Protein AF-A0A225DB91-F1 (afdb_monomer_lite)

Sequence (133 aa):
MDRQVRAGQIDAVTAAVTARQTALGPKAADEPDTRPRSRVAETVGDLEDQRGRMNDPAYRAAGRPITSCHVESTIQQINQQVKGTEKFGTGAGAEAIRPIRADRLSETEPRAAFWDRRRENQTGGRIQKSLAA

Organism: NCBI:txid1908690

pLDDT: mean 78.48, std 13.29, range [39.31, 93.69]

Foldseek 3Di:
DPPCLVVLVLVVVLVVLVVVLVVVDADDPPDDCPDPNNVSVVVNVVSVVCVVVSPVVVCVVVVHDNDCVVVVVLVCQLVVPPPDPDPLPDPVSSVVCSVVSVCVPDPVNCPVVVVVVCVVPDDPDDPPDPDDD

Radius of gyration: 24.76 Å; chains: 1; bounding box: 57×40×65 Å

Structure (mmCIF, N/CA/C/O backbone):
data_AF-A0A225DB91-F1
#
_entry.id   AF-A0A225DB91-F1
#
loop_
_atom_site.group_PDB
_atom_site.id
_atom_site.type_symbol
_atom_site.label_atom_id
_atom_site.label_alt_id
_atom_site.label_comp_id
_atom_site.label_asym_id
_atom_site.label_entity_id
_atom_site.label_seq_id
_atom_site.pdbx_PDB_ins_code
_atom_site.Cartn_x
_atom_site.Cartn_y
_atom_site.Cartn_z
_atom_site.occupancy
_atom_site.B_iso_or_equiv
_atom_site.auth_seq_id
_atom_site.auth_comp_id
_atom_site.auth_asym_id
_atom_site.auth_atom_id
_atom_site.pdbx_PDB_model_num
ATOM 1 N N . MET A 1 1 ? -1.993 -8.634 19.177 1.00 49.09 1 MET A N 1
ATOM 2 C CA . MET A 1 1 ? -2.442 -7.891 17.979 1.00 49.09 1 MET A CA 1
ATOM 3 C C . MET A 1 1 ? -1.913 -8.502 16.668 1.00 49.09 1 MET A C 1
ATOM 5 O O . MET A 1 1 ? -2.598 -8.416 15.664 1.00 49.09 1 MET A O 1
ATOM 9 N N . ASP A 1 2 ? -0.783 -9.226 16.678 1.00 58.72 2 ASP A N 1
ATOM 10 C CA . ASP A 1 2 ? -0.079 -9.700 15.464 1.00 58.72 2 ASP A CA 1
ATOM 11 C C . ASP A 1 2 ? -0.723 -10.833 14.632 1.00 58.72 2 ASP A C 1
ATOM 13 O O . ASP A 1 2 ? -0.466 -10.950 13.434 1.00 58.72 2 ASP A O 1
ATOM 17 N N . ARG A 1 3 ? -1.559 -11.700 15.221 1.00 59.56 3 ARG A N 1
ATOM 18 C CA . ARG A 1 3 ? -2.076 -12.889 14.505 1.00 59.56 3 ARG A CA 1
ATOM 19 C C . ARG A 1 3 ? -3.251 -12.578 13.572 1.00 59.56 3 ARG A C 1
ATOM 21 O O . ARG A 1 3 ? -3.357 -13.182 12.510 1.00 59.56 3 ARG A O 1
ATOM 28 N N . GLN A 1 4 ? -4.117 -11.647 13.970 1.00 58.28 4 GLN A N 1
ATOM 29 C CA . GLN A 1 4 ? -5.361 -11.318 13.260 1.00 58.28 4 GLN A CA 1
ATOM 30 C C . GLN A 1 4 ? -5.084 -10.541 11.968 1.00 58.28 4 GLN A C 1
ATOM 32 O O . GLN A 1 4 ? -5.652 -10.858 10.925 1.00 58.28 4 GLN A O 1
ATOM 37 N N . VAL A 1 5 ? -4.128 -9.605 12.021 1.00 60.00 5 VAL A N 1
ATOM 38 C CA . VAL A 1 5 ? -3.651 -8.846 10.853 1.00 60.00 5 VAL A CA 1
ATOM 39 C C . VAL A 1 5 ? -3.084 -9.800 9.802 1.00 60.00 5 VAL A C 1
ATOM 41 O O . VAL A 1 5 ? -3.519 -9.792 8.657 1.00 60.00 5 VAL A O 1
ATOM 44 N N . ARG A 1 6 ? -2.192 -10.720 10.200 1.00 59.25 6 ARG A N 1
ATOM 45 C CA . ARG A 1 6 ? -1.600 -11.700 9.275 1.00 59.25 6 ARG A CA 1
ATOM 46 C C . ARG A 1 6 ? -2.624 -12.691 8.709 1.00 59.25 6 ARG A C 1
ATOM 48 O O . ARG A 1 6 ? -2.424 -13.202 7.614 1.00 59.25 6 ARG A O 1
ATOM 55 N N . ALA A 1 7 ? -3.707 -12.978 9.426 1.00 66.94 7 ALA A N 1
ATOM 56 C CA . ALA A 1 7 ? -4.760 -13.872 8.953 1.00 66.94 7 ALA A CA 1
ATOM 57 C C . ALA A 1 7 ? -5.727 -13.207 7.951 1.00 66.94 7 ALA A C 1
ATOM 59 O O . ALA A 1 7 ? -6.541 -13.909 7.355 1.00 66.94 7 ALA A O 1
ATOM 60 N N . GLY A 1 8 ? -5.631 -11.890 7.720 1.00 70.62 8 GLY A N 1
ATOM 61 C CA . GLY A 1 8 ? -6.591 -11.145 6.898 1.00 70.62 8 GLY A CA 1
ATOM 62 C C . GLY A 1 8 ? -7.940 -10.933 7.595 1.00 70.62 8 GLY A C 1
ATOM 63 O O . GLY A 1 8 ? -8.959 -10.766 6.933 1.00 70.62 8 GLY A O 1
ATOM 64 N N . GLN A 1 9 ? -7.976 -10.976 8.932 1.00 83.12 9 GLN A N 1
ATOM 65 C CA . GLN A 1 9 ? -9.202 -10.802 9.720 1.00 83.12 9 GLN A CA 1
ATOM 66 C C . GLN A 1 9 ? -9.512 -9.313 9.916 1.00 83.12 9 GLN A C 1
ATOM 68 O O . GLN A 1 9 ? -9.478 -8.806 11.038 1.00 83.12 9 GLN A O 1
ATOM 73 N N . ILE A 1 10 ? -9.790 -8.608 8.815 1.00 85.38 10 ILE A N 1
ATOM 74 C CA . ILE A 1 10 ? -9.959 -7.147 8.812 1.00 85.38 10 ILE A CA 1
ATOM 75 C C . ILE A 1 10 ? -11.093 -6.715 9.726 1.00 85.38 10 ILE A C 1
ATOM 77 O O . ILE A 1 10 ? -10.900 -5.804 10.518 1.00 85.38 10 ILE A O 1
ATOM 81 N N . ASP A 1 11 ? -12.207 -7.441 9.741 1.00 87.00 11 ASP A N 1
ATOM 82 C CA . ASP A 1 11 ? -13.333 -7.113 10.617 1.00 87.00 11 ASP A CA 1
ATOM 83 C C . ASP A 1 11 ? -12.948 -7.142 12.106 1.00 87.00 11 ASP A C 1
ATOM 85 O O . ASP A 1 11 ? -13.368 -6.281 12.877 1.00 87.00 11 ASP A O 1
ATOM 89 N N . ALA A 1 12 ? -12.097 -8.091 12.514 1.00 88.38 12 ALA A N 1
ATOM 90 C CA . ALA A 1 12 ? -11.614 -8.181 13.891 1.00 88.38 12 ALA A CA 1
ATOM 91 C C . ALA A 1 12 ? -10.631 -7.049 14.228 1.00 88.38 12 ALA A C 1
ATOM 93 O O . ALA A 1 12 ? -10.653 -6.521 15.341 1.00 88.38 12 ALA A O 1
ATOM 94 N N . VAL A 1 13 ? -9.780 -6.668 13.270 1.00 88.44 13 VAL A N 1
ATOM 95 C CA . VAL A 1 13 ? -8.835 -5.554 13.425 1.00 88.44 13 VAL A CA 1
ATOM 96 C C . VAL A 1 13 ? -9.590 -4.231 13.510 1.00 88.44 13 VAL A C 1
ATOM 98 O O . VAL A 1 13 ? -9.377 -3.486 14.463 1.00 88.44 13 VAL A O 1
ATOM 101 N N . THR A 1 14 ? -10.516 -3.971 12.586 1.00 90.19 14 THR A N 1
ATOM 102 C CA . THR A 1 14 ? -11.371 -2.781 12.597 1.00 90.19 14 THR A CA 1
ATOM 103 C C . THR A 1 14 ? -12.143 -2.697 13.909 1.00 90.19 14 THR A C 1
ATOM 105 O O . THR A 1 14 ? -12.047 -1.682 14.587 1.00 90.19 14 THR A O 1
ATOM 108 N N . ALA A 1 15 ? -12.788 -3.781 14.359 1.00 91.56 15 ALA A N 1
ATOM 109 C CA . ALA A 1 15 ? -13.497 -3.794 15.640 1.00 91.56 15 ALA A CA 1
ATOM 110 C C . ALA A 1 15 ? -12.588 -3.439 16.834 1.00 91.56 15 ALA A C 1
ATOM 112 O O . ALA A 1 15 ? -12.982 -2.664 17.707 1.00 91.56 15 ALA A O 1
ATOM 113 N N . ALA A 1 16 ? -11.359 -3.964 16.870 1.00 92.50 16 ALA A N 1
ATOM 114 C CA . ALA A 1 16 ? -10.403 -3.659 17.933 1.00 92.50 16 ALA A CA 1
ATOM 115 C C . ALA A 1 16 ? -9.941 -2.190 17.910 1.00 92.50 16 ALA A C 1
ATOM 117 O O . ALA A 1 16 ? -9.827 -1.561 18.967 1.00 92.50 16 ALA A O 1
ATOM 118 N N . VAL A 1 17 ? -9.689 -1.628 16.724 1.00 92.06 17 VAL A N 1
ATOM 119 C CA . VAL A 1 17 ? -9.256 -0.230 16.573 1.00 92.06 17 VAL A CA 1
ATOM 120 C C . VAL A 1 17 ? -10.415 0.735 16.857 1.00 92.06 17 VAL A C 1
ATOM 122 O O . VAL A 1 17 ? -10.215 1.715 17.572 1.00 92.06 17 VAL A O 1
ATOM 125 N N . THR A 1 18 ? -11.640 0.427 16.427 1.00 92.25 18 THR A N 1
ATOM 126 C CA . THR A 1 18 ? -12.844 1.204 16.767 1.00 92.25 18 THR A CA 1
ATOM 127 C C . THR A 1 18 ? -13.119 1.181 18.270 1.00 92.25 18 THR A C 1
ATOM 129 O O . THR A 1 18 ? -13.373 2.225 18.863 1.00 92.25 18 THR A O 1
ATOM 132 N N . ALA A 1 19 ? -12.980 0.031 18.941 1.00 93.69 19 ALA A N 1
ATOM 133 C CA . ALA A 1 19 ? -13.103 -0.031 20.401 1.00 93.69 19 ALA A CA 1
ATOM 134 C C . ALA A 1 19 ? -12.066 0.869 21.101 1.00 93.69 19 ALA A C 1
ATOM 136 O O . ALA A 1 19 ? -12.373 1.542 22.090 1.00 93.69 19 ALA A O 1
ATOM 137 N N . ARG A 1 20 ? -10.841 0.936 20.560 1.00 92.75 20 ARG A N 1
ATOM 138 C CA . ARG A 1 20 ? -9.804 1.853 21.043 1.00 92.75 20 ARG A CA 1
ATOM 139 C C . ARG A 1 20 ? -10.160 3.319 20.783 1.00 92.75 20 ARG A C 1
ATOM 141 O O . ARG A 1 20 ? -9.886 4.144 21.652 1.00 92.75 20 ARG A O 1
ATOM 148 N N . GLN 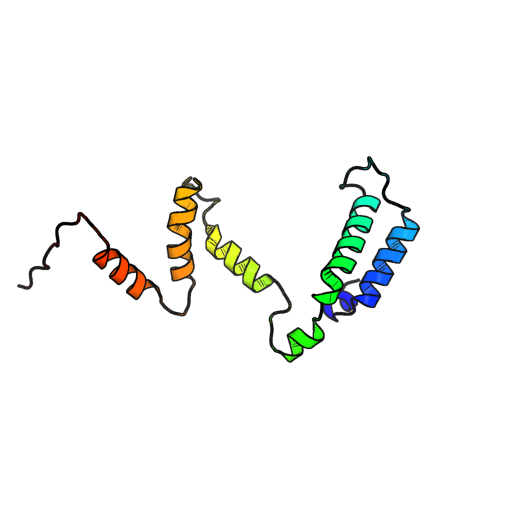A 1 21 ? -10.769 3.638 19.644 1.00 92.31 21 GLN A N 1
ATOM 149 C CA . GLN A 1 21 ? -11.258 4.982 19.330 1.00 92.31 21 GLN A CA 1
ATOM 150 C C . GLN A 1 21 ? -12.323 5.423 20.339 1.00 92.31 21 GLN A C 1
ATOM 152 O O . GLN A 1 21 ? -12.203 6.497 20.921 1.00 92.31 21 GLN A O 1
ATOM 157 N N . THR A 1 22 ? -13.298 4.559 20.636 1.00 91.75 22 THR A N 1
ATOM 158 C CA . THR A 1 22 ? -14.337 4.824 21.641 1.00 91.75 22 THR A CA 1
ATOM 159 C C . THR A 1 22 ? -13.739 5.101 23.020 1.00 91.75 22 THR A C 1
ATOM 161 O O . THR A 1 22 ? -14.161 6.035 23.695 1.00 91.75 22 THR A O 1
ATOM 164 N N . ALA A 1 23 ? -12.717 4.342 23.431 1.00 93.00 23 ALA A N 1
ATOM 165 C CA . ALA A 1 23 ? -12.044 4.544 24.716 1.00 93.00 23 ALA A CA 1
ATOM 166 C C . ALA A 1 23 ? -11.232 5.853 24.796 1.00 93.00 23 ALA A C 1
ATOM 168 O O . ALA A 1 23 ? -11.028 6.378 25.888 1.00 93.00 23 ALA A O 1
ATOM 169 N N . LEU A 1 24 ? -10.733 6.360 23.664 1.00 89.75 24 LEU A N 1
ATOM 170 C CA . LEU A 1 24 ? -9.947 7.598 23.591 1.00 89.75 24 LEU A CA 1
ATOM 171 C C . LEU A 1 24 ? -10.806 8.850 23.354 1.00 89.75 24 LEU A C 1
ATOM 173 O O . LEU A 1 24 ? -10.327 9.962 23.585 1.00 89.75 24 LEU A O 1
ATOM 177 N N . GLY A 1 25 ? -12.051 8.670 22.913 1.00 87.69 25 GLY A N 1
ATOM 178 C CA . GLY A 1 25 ? -12.949 9.746 22.515 1.00 87.69 25 GLY A CA 1
ATOM 179 C C . GLY A 1 25 ? -12.687 10.258 21.090 1.00 87.69 25 GLY A C 1
ATOM 180 O O . GLY A 1 25 ? -11.701 9.882 20.448 1.00 87.69 25 GLY A O 1
ATOM 181 N N . PRO A 1 26 ? -13.583 11.112 20.565 1.00 82.06 26 PRO A N 1
ATOM 182 C CA . PRO A 1 26 ? -13.468 11.634 19.208 1.00 82.06 26 PRO A CA 1
ATOM 183 C C . PRO A 1 26 ? -12.232 12.533 19.037 1.00 82.06 26 PRO A C 1
ATOM 185 O O . PRO A 1 26 ? -11.792 13.211 19.973 1.00 82.06 26 PRO A O 1
ATOM 188 N N . LYS A 1 27 ? -11.693 12.571 17.810 1.00 83.12 27 LYS A N 1
ATOM 189 C CA . LYS A 1 27 ? -10.675 13.556 17.411 1.00 83.12 27 LYS A CA 1
ATOM 190 C C . LYS A 1 27 ? -11.278 14.959 17.545 1.00 83.12 27 LYS A C 1
ATOM 192 O O . LYS A 1 27 ? -12.366 15.209 17.030 1.00 83.12 27 LYS A O 1
ATOM 197 N N . ALA A 1 28 ? -10.585 15.864 18.235 1.00 83.12 28 ALA A N 1
ATOM 198 C CA . ALA A 1 28 ? -10.988 17.270 18.269 1.00 83.12 28 ALA A CA 1
ATOM 199 C C . ALA A 1 28 ? -10.531 17.983 16.983 1.00 83.12 28 ALA A C 1
ATOM 201 O O . ALA A 1 28 ? -9.489 17.632 16.433 1.00 83.12 28 ALA A O 1
ATOM 202 N N . ALA A 1 29 ? -11.297 18.977 16.517 1.00 78.31 29 ALA A N 1
ATOM 203 C CA . ALA A 1 29 ? -11.081 19.629 15.219 1.00 78.31 29 ALA A CA 1
ATOM 204 C C . ALA A 1 29 ? -9.662 20.206 15.042 1.00 78.31 29 ALA A C 1
ATOM 206 O O . ALA A 1 29 ? -9.055 20.005 13.995 1.00 78.31 29 ALA A O 1
ATOM 207 N N . ASP A 1 30 ? -9.109 20.821 16.091 1.00 84.62 30 ASP A N 1
ATOM 208 C CA . ASP A 1 30 ? -7.802 21.499 16.055 1.00 84.62 30 ASP A CA 1
ATOM 209 C C . ASP A 1 30 ? -6.672 20.676 16.698 1.00 84.62 30 ASP A C 1
ATOM 211 O O . ASP A 1 30 ? -5.655 21.208 17.150 1.00 84.62 30 ASP A O 1
ATOM 215 N N . GLU A 1 31 ? -6.851 19.361 16.822 1.00 83.88 31 GLU A N 1
ATOM 216 C CA . GLU A 1 31 ? -5.861 18.519 17.477 1.00 83.88 31 GLU A CA 1
ATOM 217 C C . GLU A 1 31 ? -4.712 18.107 16.542 1.00 83.88 31 GLU A C 1
ATOM 219 O O . GLU A 1 31 ? -4.972 17.585 15.456 1.00 83.88 31 GLU A O 1
ATOM 224 N N . PRO A 1 32 ? -3.438 18.217 16.977 1.00 85.75 32 PRO A N 1
ATOM 225 C CA . PRO A 1 32 ? -2.312 17.752 16.177 1.00 85.75 32 PRO A CA 1
ATOM 226 C C . PRO A 1 32 ? -2.373 16.244 15.896 1.00 85.75 32 PRO A C 1
ATOM 228 O O . PRO A 1 32 ? -2.697 15.432 16.769 1.00 85.75 32 PRO A O 1
ATOM 231 N N . ASP A 1 33 ? -1.959 15.855 14.690 1.00 85.12 33 ASP A N 1
ATOM 232 C CA . ASP A 1 33 ? -2.012 14.464 14.215 1.00 85.12 33 ASP A CA 1
ATOM 233 C C . ASP A 1 33 ? -1.069 13.511 14.966 1.00 85.12 33 ASP A C 1
ATOM 235 O O . ASP A 1 33 ? -1.203 12.293 14.900 1.00 85.12 33 ASP A O 1
ATOM 239 N N . THR A 1 34 ? -0.127 14.038 15.748 1.00 87.50 34 THR A N 1
ATOM 240 C CA . THR A 1 34 ? 0.764 13.235 16.598 1.00 87.50 34 THR A CA 1
ATOM 241 C C . THR A 1 34 ? 0.074 12.662 17.833 1.00 87.50 34 THR A C 1
ATOM 243 O O . THR A 1 34 ? 0.635 11.789 18.498 1.00 87.50 34 THR A O 1
ATOM 246 N N . ARG A 1 35 ? -1.133 13.127 18.169 1.00 89.00 35 ARG A N 1
ATOM 247 C CA . ARG A 1 35 ? -1.852 12.664 19.356 1.00 89.00 35 ARG A CA 1
ATOM 248 C C . ARG A 1 35 ? -2.426 11.258 19.150 1.00 89.00 35 ARG A C 1
ATOM 250 O O . ARG A 1 35 ? -2.919 10.952 18.065 1.00 89.00 35 ARG A O 1
ATOM 257 N N . PRO A 1 36 ? -2.454 10.410 20.199 1.00 88.25 36 PRO A N 1
ATOM 258 C CA . PRO A 1 36 ? -2.950 9.038 20.080 1.00 88.25 36 PRO A CA 1
ATOM 259 C C . PRO A 1 36 ? -4.376 8.927 19.522 1.00 88.25 36 PRO A C 1
ATOM 261 O O . PRO A 1 36 ? -4.638 8.045 18.713 1.00 88.25 36 PRO A O 1
ATOM 264 N N . ARG A 1 37 ? -5.291 9.827 19.913 1.00 90.50 37 ARG A N 1
ATOM 265 C CA . ARG A 1 37 ? -6.676 9.840 19.40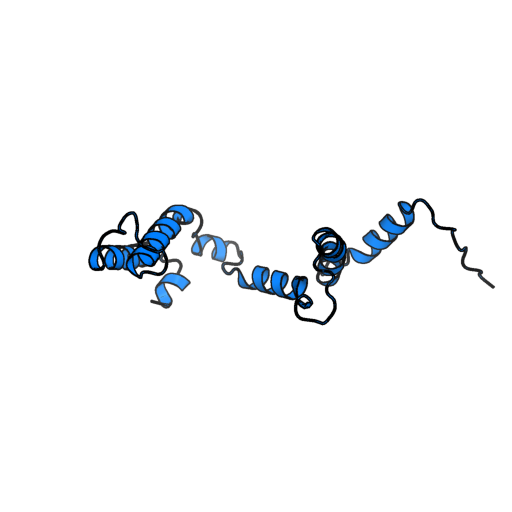5 1.00 90.50 37 ARG A CA 1
ATOM 266 C C . ARG A 1 37 ? -6.765 10.232 17.927 1.00 90.50 37 ARG A C 1
ATOM 268 O O . ARG A 1 37 ? -7.522 9.602 17.196 1.00 90.50 37 ARG A O 1
ATOM 275 N N . SER A 1 38 ? -5.938 11.177 17.469 1.00 90.25 38 SER A N 1
ATOM 276 C CA . SER A 1 38 ? -5.839 11.551 16.052 1.00 90.25 38 SER A CA 1
ATOM 277 C C . SER A 1 38 ? -5.346 10.385 15.199 1.00 90.25 38 SER A C 1
ATOM 279 O O . SER A 1 38 ? -5.973 10.069 14.195 1.00 90.25 38 SER A O 1
ATOM 281 N N . ARG A 1 39 ? -4.288 9.691 15.644 1.00 91.69 39 ARG A N 1
ATOM 282 C CA . ARG A 1 39 ? -3.744 8.512 14.951 1.00 91.69 39 ARG A CA 1
ATOM 283 C C . ARG A 1 39 ? -4.739 7.368 14.861 1.00 91.69 39 ARG A C 1
ATOM 285 O O . ARG A 1 39 ? -4.876 6.757 13.810 1.00 91.69 39 ARG A O 1
ATOM 292 N N . VAL A 1 40 ? -5.439 7.076 15.956 1.00 92.94 40 VAL A N 1
ATOM 293 C CA . VAL A 1 40 ? -6.446 6.010 15.965 1.00 92.94 40 VAL A CA 1
ATOM 294 C C . VAL A 1 40 ? -7.619 6.365 15.051 1.00 92.94 40 VAL A C 1
ATOM 296 O O . VAL A 1 40 ? -8.063 5.500 14.308 1.00 92.94 40 VAL A O 1
ATOM 299 N N . ALA A 1 41 ? -8.084 7.618 15.051 1.00 91.00 41 ALA A N 1
ATOM 300 C CA . ALA A 1 41 ? -9.144 8.061 14.145 1.00 91.00 41 ALA A CA 1
ATOM 301 C C . ALA A 1 41 ? -8.729 7.985 12.664 1.00 91.00 41 ALA A C 1
ATOM 303 O O . ALA A 1 41 ? -9.501 7.487 11.852 1.00 91.00 41 ALA A O 1
ATOM 304 N N . GLU A 1 42 ? -7.507 8.418 12.334 1.00 92.12 42 GLU A N 1
ATOM 305 C CA . GLU A 1 42 ? -6.901 8.272 11.000 1.00 92.12 42 GLU A CA 1
ATOM 306 C C . GLU A 1 42 ? -6.861 6.795 10.579 1.00 92.12 42 GLU A C 1
ATOM 308 O O . GLU A 1 42 ? -7.377 6.433 9.529 1.00 92.12 42 GLU A O 1
ATOM 313 N N . THR A 1 43 ? -6.369 5.918 11.459 1.00 92.06 43 THR A N 1
ATOM 314 C CA . THR A 1 43 ? -6.289 4.475 11.187 1.00 92.06 43 THR A CA 1
ATOM 315 C C . THR A 1 43 ? -7.663 3.836 10.967 1.0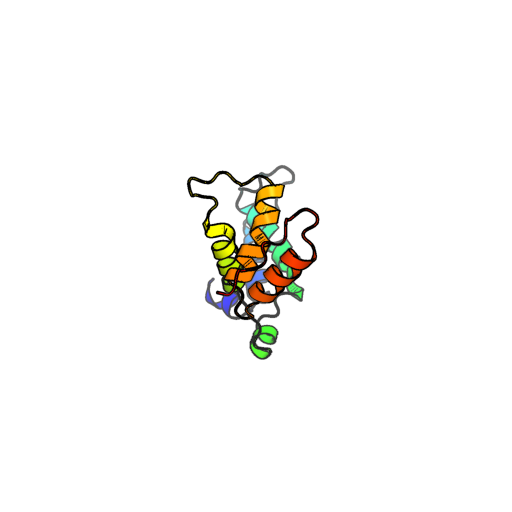0 92.06 43 THR A C 1
ATOM 317 O O . THR A 1 43 ? -7.783 2.941 10.136 1.00 92.06 43 THR A O 1
ATOM 320 N N . VAL A 1 44 ? -8.705 4.253 11.699 1.00 91.94 44 VAL A N 1
ATOM 321 C CA . VAL A 1 44 ? -10.076 3.766 11.451 1.00 91.94 44 VAL A CA 1
ATOM 322 C C . VAL A 1 44 ? -10.535 4.163 10.050 1.00 91.94 44 VAL A C 1
ATOM 324 O O . VAL A 1 44 ? -10.988 3.290 9.314 1.00 91.94 44 VAL A O 1
ATOM 327 N N . GLY A 1 45 ? -10.353 5.431 9.666 1.00 91.94 45 GLY A N 1
ATOM 328 C CA . GLY A 1 45 ? -10.693 5.914 8.324 1.00 91.94 45 GLY A CA 1
ATOM 329 C C . GLY A 1 45 ? -9.957 5.146 7.226 1.00 91.94 45 GLY A C 1
ATOM 330 O O . GLY A 1 45 ? -10.587 4.625 6.310 1.00 91.94 45 GLY A O 1
ATOM 331 N N . ASP A 1 46 ? -8.643 4.961 7.373 1.00 91.44 46 ASP A N 1
ATOM 332 C CA . ASP A 1 46 ? -7.833 4.199 6.416 1.00 91.44 46 ASP A CA 1
ATOM 333 C C . ASP A 1 46 ? -8.316 2.747 6.268 1.00 91.44 46 ASP A C 1
ATOM 335 O O . ASP A 1 46 ? -8.389 2.215 5.157 1.00 91.44 46 ASP A O 1
ATOM 339 N N . LEU A 1 47 ? -8.651 2.084 7.381 1.00 90.44 47 LEU A N 1
ATOM 340 C CA . LEU A 1 47 ? -9.150 0.707 7.363 1.00 90.44 47 LEU A CA 1
ATOM 341 C C . LEU A 1 47 ? -10.525 0.602 6.694 1.00 90.44 47 LEU A C 1
ATOM 343 O O . LEU A 1 47 ? -10.787 -0.390 6.012 1.00 90.44 47 LEU A O 1
ATOM 347 N N . GLU A 1 48 ? -11.396 1.593 6.878 1.00 90.12 48 GLU A N 1
ATOM 348 C CA . GLU A 1 48 ? -12.706 1.650 6.226 1.00 90.12 48 GLU A CA 1
ATOM 349 C C . GLU A 1 48 ? -12.568 1.890 4.717 1.00 90.12 48 GLU A C 1
ATOM 351 O O . GLU A 1 48 ? -13.112 1.116 3.923 1.00 90.12 48 GLU A O 1
ATOM 356 N N . ASP A 1 49 ? -11.758 2.872 4.318 1.00 92.88 49 ASP A N 1
ATOM 357 C CA . ASP A 1 49 ? -11.515 3.230 2.917 1.00 92.88 49 ASP A CA 1
ATOM 358 C C . ASP A 1 49 ? -10.834 2.100 2.136 1.00 92.88 49 ASP A C 1
ATOM 360 O O . ASP A 1 49 ? -11.159 1.828 0.974 1.00 92.88 49 ASP A O 1
ATOM 364 N N . GLN A 1 50 ? -9.879 1.407 2.764 1.00 88.31 50 GLN A N 1
ATOM 365 C CA . GLN A 1 50 ? -9.147 0.313 2.124 1.00 88.31 50 GLN A CA 1
ATOM 366 C C . GLN A 1 50 ? -9.823 -1.054 2.292 1.00 88.31 50 GLN A C 1
ATOM 368 O O . GLN A 1 50 ? -9.348 -2.023 1.694 1.00 88.31 50 GLN A O 1
ATOM 373 N N . ARG A 1 51 ? -10.946 -1.171 3.019 1.00 86.81 51 ARG A N 1
ATOM 374 C CA . ARG A 1 51 ? -11.588 -2.463 3.337 1.00 86.81 51 ARG A CA 1
ATOM 375 C C . ARG A 1 51 ? -11.811 -3.346 2.112 1.00 86.81 51 ARG A C 1
ATOM 377 O O . ARG A 1 51 ? -11.486 -4.530 2.135 1.00 86.81 51 ARG A O 1
ATOM 384 N N . GLY A 1 52 ? -12.315 -2.770 1.018 1.00 86.50 52 GLY A N 1
ATOM 385 C CA . GLY A 1 52 ? -12.575 -3.506 -0.227 1.00 86.50 52 GLY A CA 1
ATOM 386 C C . GLY A 1 52 ? -11.312 -4.040 -0.914 1.00 86.50 52 GLY A C 1
ATOM 387 O O . GLY A 1 52 ? -11.385 -4.983 -1.700 1.00 86.50 52 GLY A O 1
ATOM 388 N N . ARG A 1 53 ? -10.146 -3.462 -0.611 1.00 84.50 53 ARG A N 1
ATOM 389 C CA . ARG A 1 53 ? -8.846 -3.853 -1.169 1.00 84.50 53 ARG A CA 1
ATOM 390 C C . ARG A 1 53 ? -8.099 -4.847 -0.285 1.00 84.50 53 ARG A C 1
ATOM 392 O O . ARG A 1 53 ? -7.204 -5.507 -0.800 1.00 84.50 53 ARG A O 1
ATOM 399 N N . MET A 1 54 ? -8.464 -5.011 0.986 1.00 83.62 54 MET A N 1
ATOM 400 C CA . MET A 1 54 ? -7.786 -5.897 1.947 1.00 83.62 54 MET A CA 1
ATOM 401 C C . MET A 1 54 ? -8.294 -7.351 1.889 1.00 83.62 54 MET A C 1
ATOM 403 O O . MET A 1 54 ? -8.594 -7.969 2.910 1.00 83.62 54 MET A O 1
ATOM 407 N N . ASN A 1 55 ? -8.408 -7.920 0.684 1.00 84.44 55 ASN A N 1
ATOM 408 C CA . ASN A 1 55 ? -8.818 -9.314 0.487 1.00 84.44 55 ASN A CA 1
ATOM 409 C C . ASN A 1 55 ? -7.610 -10.265 0.431 1.00 84.44 55 ASN A C 1
ATOM 411 O O . ASN A 1 55 ? -7.365 -10.953 -0.565 1.00 84.44 55 ASN A O 1
ATOM 415 N N . ASP A 1 56 ? -6.853 -10.314 1.527 1.00 83.00 56 ASP A N 1
ATOM 416 C CA . AS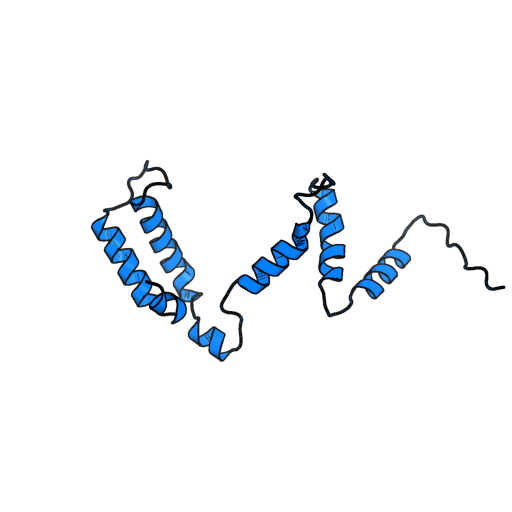P A 1 56 ? -5.671 -11.169 1.639 1.00 83.00 56 ASP A CA 1
ATOM 417 C C . ASP A 1 56 ? -5.945 -12.655 1.339 1.00 83.00 56 ASP A C 1
ATOM 419 O O . ASP A 1 56 ? -5.105 -13.280 0.685 1.00 83.00 56 ASP A O 1
ATOM 423 N N . PRO A 1 57 ? -7.076 -13.268 1.762 1.00 83.62 57 PRO A N 1
ATOM 424 C CA . PRO A 1 57 ? -7.369 -14.661 1.428 1.00 83.62 57 PRO A CA 1
ATOM 425 C C . PRO A 1 57 ? -7.459 -14.913 -0.082 1.00 83.62 57 PRO A C 1
ATOM 427 O O . PRO A 1 57 ? -6.847 -15.865 -0.572 1.00 83.62 57 PRO A O 1
ATOM 430 N N . ALA A 1 58 ? -8.160 -14.054 -0.830 1.00 85.44 58 ALA A N 1
ATOM 431 C CA . ALA A 1 58 ? -8.268 -14.201 -2.281 1.00 85.44 58 ALA A CA 1
ATOM 432 C C . ALA A 1 58 ? -6.922 -13.972 -2.978 1.00 85.44 58 ALA A C 1
ATOM 434 O O . ALA A 1 58 ? -6.578 -14.699 -3.910 1.00 85.44 58 ALA A O 1
ATOM 435 N N . TYR A 1 59 ? -6.126 -13.007 -2.510 1.00 87.31 59 TYR A N 1
ATOM 436 C CA . TYR A 1 59 ? -4.789 -12.770 -3.053 1.00 87.31 59 TYR A CA 1
ATOM 437 C C . TYR A 1 59 ? -3.858 -13.963 -2.835 1.00 87.31 59 TYR A C 1
ATOM 439 O O . TYR A 1 59 ? -3.180 -14.365 -3.779 1.00 87.31 59 TYR A O 1
ATOM 447 N N . ARG A 1 60 ? -3.884 -14.591 -1.650 1.00 85.00 60 ARG A N 1
ATOM 448 C CA . ARG A 1 60 ? -3.117 -15.822 -1.384 1.00 85.00 60 ARG A CA 1
ATOM 449 C C . ARG A 1 60 ? -3.544 -16.964 -2.295 1.00 85.00 60 ARG A C 1
ATOM 451 O O . ARG A 1 60 ? -2.682 -17.622 -2.866 1.00 85.00 60 ARG A O 1
ATOM 458 N N . ALA A 1 61 ? -4.852 -17.173 -2.458 1.00 87.69 61 ALA A N 1
ATOM 459 C CA . ALA A 1 61 ? -5.376 -18.204 -3.353 1.00 87.69 61 ALA A CA 1
ATOM 460 C C . ALA A 1 61 ? -4.949 -17.971 -4.814 1.00 87.69 61 ALA A C 1
ATOM 462 O O . ALA A 1 61 ? -4.676 -18.923 -5.538 1.00 87.69 61 ALA A O 1
ATOM 463 N N . ALA A 1 62 ? -4.828 -16.707 -5.227 1.00 90.56 62 ALA A N 1
ATOM 464 C CA . ALA A 1 62 ? -4.352 -16.313 -6.550 1.00 90.56 62 ALA A CA 1
ATOM 465 C C . ALA A 1 62 ? -2.814 -16.261 -6.683 1.00 90.56 62 ALA A C 1
ATOM 467 O O . ALA A 1 62 ? -2.319 -15.822 -7.721 1.00 90.56 62 ALA A O 1
ATOM 468 N N . GLY A 1 63 ? -2.049 -16.636 -5.649 1.00 88.44 63 GLY A N 1
ATOM 469 C CA . GLY A 1 63 ? -0.582 -16.558 -5.654 1.00 88.44 63 GLY A CA 1
ATOM 470 C C . GLY A 1 63 ? -0.025 -15.130 -5.718 1.00 88.44 63 GLY A C 1
ATOM 471 O O . GLY A 1 63 ? 1.126 -14.928 -6.099 1.00 88.44 63 GLY A O 1
ATOM 472 N N . ARG A 1 64 ? -0.834 -14.120 -5.377 1.00 84.75 64 ARG A N 1
ATOM 473 C CA . ARG A 1 64 ? -0.431 -12.711 -5.409 1.00 84.75 64 ARG A CA 1
ATOM 474 C C . ARG A 1 64 ? 0.343 -12.344 -4.139 1.00 84.75 64 ARG A C 1
ATOM 476 O O . ARG A 1 64 ? -0.035 -12.787 -3.051 1.00 84.75 64 ARG A O 1
ATOM 483 N N . PRO A 1 65 ? 1.383 -11.496 -4.242 1.00 79.31 65 PRO A N 1
ATOM 484 C CA . PRO A 1 65 ? 2.062 -10.964 -3.069 1.00 79.31 65 PRO A CA 1
ATOM 485 C C . PRO A 1 65 ? 1.080 -10.196 -2.178 1.00 79.31 65 PRO A C 1
ATOM 487 O O . PRO A 1 65 ? 0.389 -9.293 -2.642 1.00 79.31 65 PRO A O 1
ATOM 490 N N . ILE A 1 66 ? 1.039 -10.552 -0.897 1.00 78.50 66 ILE A N 1
ATOM 491 C CA . ILE A 1 66 ? 0.227 -9.882 0.137 1.00 78.50 66 ILE A CA 1
ATOM 492 C C . ILE A 1 66 ? 1.015 -8.812 0.903 1.00 78.50 66 ILE A C 1
ATOM 494 O O . ILE A 1 66 ? 0.462 -8.085 1.718 1.00 78.50 66 ILE A O 1
ATOM 498 N N . THR A 1 67 ? 2.325 -8.737 0.672 1.00 77.31 67 THR A N 1
ATOM 499 C CA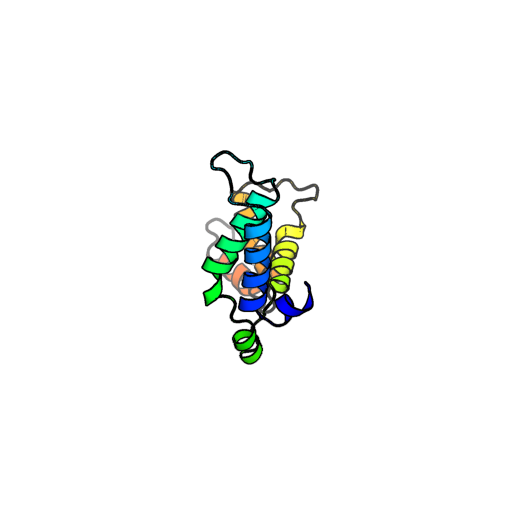 . THR A 1 67 ? 3.228 -7.788 1.321 1.00 77.31 67 THR A CA 1
ATOM 500 C C . THR A 1 67 ? 3.870 -6.877 0.289 1.00 77.31 67 THR A C 1
ATOM 502 O O . THR A 1 67 ? 4.309 -7.326 -0.772 1.00 77.31 67 THR A O 1
ATOM 505 N N . SER A 1 68 ? 4.028 -5.609 0.653 1.00 78.62 68 SER A N 1
ATOM 506 C CA . SER A 1 68 ? 4.787 -4.617 -0.109 1.00 78.62 68 SER A CA 1
ATOM 507 C C . SER A 1 68 ? 6.298 -4.865 -0.095 1.00 78.62 68 SER A C 1
ATOM 509 O O . SER A 1 68 ? 7.008 -4.174 -0.813 1.00 78.62 68 SER A O 1
ATOM 511 N N . CYS A 1 69 ? 6.811 -5.853 0.654 1.00 82.31 69 CYS A N 1
ATOM 512 C CA . CYS A 1 69 ? 8.252 -6.075 0.837 1.00 82.31 69 CYS A CA 1
ATOM 513 C C . CYS A 1 69 ? 9.034 -6.193 -0.480 1.00 82.31 69 CYS A C 1
ATOM 515 O O . CYS A 1 69 ? 10.131 -5.651 -0.588 1.00 82.31 69 CYS A O 1
ATOM 517 N N . HIS A 1 70 ? 8.468 -6.850 -1.497 1.00 81.00 70 HIS A N 1
ATOM 518 C CA . HIS A 1 70 ? 9.099 -6.954 -2.811 1.00 81.00 70 HIS A CA 1
ATOM 519 C C . HIS A 1 70 ? 9.199 -5.580 -3.476 1.00 81.00 70 HIS A C 1
ATOM 521 O O . HIS A 1 70 ? 10.272 -5.195 -3.926 1.00 81.00 70 HIS A O 1
ATOM 527 N N . VAL A 1 71 ? 8.110 -4.808 -3.455 1.00 85.94 71 VAL A N 1
ATOM 528 C CA . VAL A 1 71 ? 8.063 -3.449 -4.011 1.00 85.94 71 VAL A CA 1
ATOM 529 C C . VAL A 1 71 ? 9.006 -2.515 -3.250 1.00 85.94 71 VAL A C 1
ATOM 531 O O . VAL A 1 71 ? 9.788 -1.798 -3.866 1.00 85.94 71 VAL A O 1
ATOM 534 N N . GLU A 1 72 ? 8.987 -2.549 -1.920 1.00 87.06 72 GLU A N 1
ATOM 535 C CA . GLU A 1 72 ? 9.859 -1.748 -1.057 1.00 87.06 72 GLU A CA 1
ATOM 536 C C . GLU A 1 72 ? 11.335 -2.090 -1.259 1.00 87.06 72 GLU A C 1
ATOM 538 O O . GLU A 1 72 ? 12.160 -1.185 -1.376 1.00 87.06 72 GLU A O 1
ATOM 543 N N . SER A 1 73 ? 11.675 -3.378 -1.364 1.00 86.56 73 SER A N 1
ATOM 544 C CA . SER A 1 73 ? 13.039 -3.814 -1.663 1.00 86.56 73 SER A CA 1
ATOM 545 C C . SER A 1 73 ? 13.485 -3.312 -3.034 1.00 86.56 73 SER A C 1
ATOM 547 O O . SER A 1 73 ? 14.579 -2.763 -3.157 1.00 86.56 73 SER A O 1
ATOM 549 N N . THR A 1 74 ? 12.631 -3.408 -4.056 1.00 85.88 74 THR A N 1
ATOM 550 C CA . THR A 1 74 ? 12.931 -2.861 -5.384 1.00 85.88 74 THR A CA 1
ATOM 551 C C . THR A 1 74 ? 13.128 -1.345 -5.335 1.00 85.88 74 THR A C 1
ATOM 553 O O . THR A 1 74 ? 14.102 -0.844 -5.895 1.00 85.88 74 THR A O 1
ATOM 556 N N . ILE A 1 75 ? 12.273 -0.604 -4.621 1.00 85.31 75 ILE A N 1
ATOM 557 C CA . ILE A 1 75 ? 12.427 0.847 -4.420 1.00 85.31 75 ILE A CA 1
ATOM 558 C C . ILE A 1 75 ? 13.774 1.153 -3.754 1.00 85.31 75 ILE A C 1
ATOM 560 O O . ILE A 1 75 ? 14.491 2.048 -4.199 1.00 85.31 75 ILE A O 1
ATOM 564 N N . GLN A 1 76 ? 14.157 0.400 -2.723 1.00 84.50 76 GLN A N 1
ATOM 565 C CA . GLN A 1 76 ? 15.439 0.577 -2.037 1.00 84.50 76 GLN A CA 1
ATOM 566 C C . GLN A 1 76 ? 16.636 0.277 -2.945 1.00 84.50 76 GLN A C 1
ATOM 568 O O . GLN A 1 76 ? 17.600 1.040 -2.940 1.00 84.50 76 GLN A O 1
ATOM 573 N N . GLN A 1 77 ? 16.575 -0.788 -3.748 1.00 83.81 77 GLN A N 1
ATOM 574 C CA . GLN A 1 77 ? 17.628 -1.147 -4.702 1.00 83.81 77 GLN A CA 1
ATOM 575 C C . GLN A 1 77 ? 17.775 -0.101 -5.817 1.00 83.81 77 GLN A C 1
ATOM 577 O O . GLN A 1 77 ? 18.895 0.259 -6.183 1.00 83.81 77 GLN A O 1
ATOM 582 N N . ILE A 1 78 ? 16.661 0.445 -6.317 1.00 80.56 78 ILE A N 1
ATOM 583 C CA . ILE A 1 78 ? 16.667 1.567 -7.269 1.00 80.56 78 ILE A CA 1
ATOM 584 C C . ILE A 1 78 ? 17.289 2.814 -6.621 1.00 80.56 78 ILE A C 1
ATOM 586 O O . ILE A 1 78 ? 18.098 3.497 -7.250 1.00 80.56 78 ILE A O 1
ATOM 590 N N . ASN A 1 79 ? 16.971 3.077 -5.351 1.00 76.50 79 ASN A N 1
ATOM 591 C CA . ASN A 1 79 ? 17.400 4.269 -4.616 1.00 76.50 79 ASN A CA 1
ATOM 592 C C . ASN A 1 79 ? 18.772 4.144 -3.928 1.00 76.50 79 ASN A C 1
ATOM 594 O O . ASN A 1 79 ? 19.178 5.077 -3.229 1.00 76.50 79 ASN A O 1
ATOM 598 N N . GLN A 1 80 ? 19.509 3.040 -4.111 1.00 70.56 80 GLN A N 1
ATOM 599 C CA . GLN A 1 80 ? 20.705 2.676 -3.328 1.00 70.56 80 GLN A CA 1
ATOM 600 C C . GLN A 1 80 ? 21.937 3.602 -3.505 1.00 70.56 80 GLN A C 1
ATOM 602 O O . GLN A 1 80 ? 23.050 3.222 -3.159 1.00 70.56 80 GLN A O 1
ATOM 607 N N . GLN A 1 81 ? 21.782 4.835 -3.996 1.00 58.72 81 GLN A N 1
ATOM 608 C CA . GLN A 1 81 ? 22.871 5.815 -4.107 1.00 58.72 81 GLN A CA 1
ATOM 609 C C . GLN A 1 81 ? 22.575 7.235 -3.611 1.00 58.72 81 GLN A C 1
ATOM 611 O O . GLN A 1 81 ? 23.462 8.077 -3.655 1.00 58.72 81 GLN A O 1
ATOM 616 N N . VAL A 1 82 ? 21.410 7.518 -3.024 1.00 49.78 82 VAL A N 1
ATOM 617 C CA . VAL A 1 82 ? 21.107 8.891 -2.556 1.00 49.78 82 VAL A CA 1
ATOM 618 C C . VAL A 1 82 ? 21.920 9.300 -1.310 1.00 49.78 82 VAL A C 1
ATOM 620 O O . VAL A 1 82 ? 22.045 10.484 -1.008 1.00 49.78 82 VAL A O 1
ATOM 623 N N . LYS A 1 83 ? 22.525 8.342 -0.595 1.00 49.94 83 LYS A N 1
ATOM 624 C CA . LYS A 1 83 ? 23.380 8.617 0.578 1.00 49.94 83 LYS A CA 1
ATOM 625 C C . LYS A 1 83 ? 24.892 8.636 0.287 1.00 49.94 83 LYS A C 1
ATOM 627 O O . LYS A 1 83 ? 25.656 8.927 1.201 1.00 49.94 83 LYS A O 1
ATOM 632 N N . GLY A 1 84 ? 25.325 8.336 -0.942 1.00 48.50 84 GLY A N 1
ATOM 633 C CA . GLY A 1 84 ? 26.732 8.399 -1.368 1.00 48.50 84 GLY A CA 1
ATOM 634 C C . GLY A 1 84 ? 27.069 9.745 -2.018 1.00 48.50 84 GLY A C 1
ATOM 635 O O . GLY A 1 84 ? 26.178 10.456 -2.458 1.00 48.50 84 GLY A O 1
ATOM 636 N N . THR A 1 85 ? 28.351 10.097 -2.087 1.00 50.88 85 THR A N 1
ATOM 637 C CA . THR A 1 85 ? 28.949 11.401 -2.464 1.00 50.88 85 THR A CA 1
ATOM 638 C C . THR A 1 85 ? 28.581 12.001 -3.836 1.00 50.88 85 THR A C 1
ATOM 640 O O . THR A 1 85 ? 29.119 13.039 -4.215 1.00 50.88 85 THR A O 1
ATOM 643 N N . GLU A 1 86 ? 27.657 11.407 -4.582 1.00 55.53 86 GLU A N 1
ATOM 644 C CA . GLU A 1 86 ? 27.232 11.828 -5.914 1.00 55.53 86 GLU A CA 1
ATOM 645 C C . GLU A 1 86 ? 25.876 12.553 -5.835 1.00 55.53 86 GLU A C 1
ATOM 647 O O . GLU A 1 86 ? 24.804 11.954 -5.890 1.00 55.53 86 GLU A O 1
ATOM 652 N N . LYS A 1 87 ? 25.909 13.883 -5.686 1.00 54.78 87 LYS A N 1
ATOM 653 C CA . LYS A 1 87 ? 24.718 14.750 -5.612 1.00 54.78 87 LYS A CA 1
ATOM 654 C C . LYS A 1 87 ? 24.035 14.968 -6.975 1.00 54.78 87 LYS A C 1
ATOM 656 O O . LYS A 1 87 ? 23.771 16.102 -7.358 1.00 54.78 87 LYS A O 1
ATOM 661 N N . PHE A 1 88 ? 23.701 13.905 -7.705 1.00 54.88 88 PHE A N 1
ATOM 662 C CA . PHE A 1 88 ? 22.945 14.001 -8.969 1.00 54.88 88 PHE A CA 1
ATOM 663 C C . PHE A 1 88 ? 21.417 14.010 -8.775 1.00 54.88 88 PHE A C 1
ATOM 665 O O . PHE A 1 88 ? 20.664 13.780 -9.716 1.00 54.88 88 PHE A O 1
ATOM 672 N N . GLY A 1 89 ? 20.943 14.310 -7.561 1.00 57.19 89 GLY A N 1
ATOM 673 C CA . GLY A 1 89 ? 19.524 14.354 -7.188 1.00 57.19 89 GLY A CA 1
ATOM 674 C C . GLY A 1 89 ? 18.741 15.559 -7.722 1.00 57.19 89 GLY A C 1
ATOM 675 O O . GLY A 1 89 ? 17.786 15.986 -7.080 1.00 57.19 89 GLY A O 1
ATOM 676 N N . THR A 1 90 ? 19.132 16.141 -8.858 1.00 68.38 90 THR A N 1
ATOM 677 C CA . THR A 1 90 ? 18.232 17.052 -9.576 1.00 68.38 90 THR A CA 1
ATOM 678 C C . THR A 1 90 ? 17.110 16.219 -10.196 1.00 68.38 90 THR A C 1
ATOM 680 O O . THR A 1 90 ? 17.350 15.081 -10.597 1.00 68.38 90 THR A O 1
ATOM 683 N N . GLY A 1 91 ? 15.886 16.755 -10.288 1.00 68.44 91 GLY A N 1
ATOM 684 C CA . GLY A 1 91 ? 14.747 16.012 -10.855 1.00 68.44 91 GLY A CA 1
ATOM 685 C C . GLY A 1 91 ? 15.070 15.392 -12.221 1.00 68.44 91 GLY A C 1
ATOM 686 O O . GLY A 1 91 ? 14.837 14.207 -12.428 1.00 68.44 91 GLY A O 1
ATOM 687 N N . ALA A 1 92 ? 15.747 16.153 -13.088 1.00 71.25 92 ALA A N 1
ATOM 688 C CA . ALA A 1 92 ? 16.195 15.685 -14.399 1.00 71.25 92 ALA A CA 1
ATOM 689 C C . ALA A 1 92 ? 17.289 14.595 -14.335 1.00 71.25 92 ALA A C 1
ATOM 691 O O . ALA A 1 92 ? 17.259 13.643 -15.112 1.00 71.25 92 ALA A O 1
ATOM 692 N N . GLY A 1 93 ? 18.254 14.702 -13.412 1.00 68.62 93 GLY A N 1
ATOM 693 C CA . GLY A 1 93 ? 19.311 13.697 -13.239 1.00 68.62 93 GLY A CA 1
ATOM 694 C C . GLY A 1 93 ? 18.785 12.378 -12.667 1.00 68.62 93 GLY A C 1
ATOM 695 O O . GLY A 1 93 ? 19.150 11.299 -13.139 1.00 68.62 93 GLY A O 1
ATOM 696 N N . ALA A 1 94 ? 17.866 12.463 -11.702 1.00 73.19 94 ALA A N 1
ATOM 697 C CA . ALA A 1 94 ? 17.182 11.313 -11.120 1.00 73.19 94 ALA A CA 1
ATOM 698 C C . ALA A 1 94 ? 16.268 10.605 -12.139 1.00 73.19 94 ALA A C 1
ATOM 700 O O . ALA A 1 94 ? 16.224 9.374 -12.189 1.00 73.19 94 ALA A O 1
ATOM 701 N N . GLU A 1 95 ? 15.574 11.365 -12.987 1.00 75.50 95 GLU A N 1
ATOM 702 C CA . GLU A 1 95 ? 14.726 10.814 -14.046 1.00 75.50 95 GLU A CA 1
ATOM 703 C C . GLU A 1 95 ? 15.550 10.110 -15.134 1.00 75.50 95 GLU A C 1
ATOM 705 O O . GLU A 1 95 ? 15.189 9.015 -15.565 1.00 75.50 95 GLU A O 1
ATOM 710 N N . ALA A 1 96 ? 16.707 10.664 -15.509 1.00 78.06 96 ALA A N 1
ATOM 711 C CA . ALA A 1 96 ? 17.587 10.069 -16.513 1.00 78.06 96 ALA A CA 1
ATOM 712 C C . ALA A 1 96 ? 18.252 8.755 -16.053 1.00 78.06 96 ALA A C 1
ATOM 714 O O . ALA A 1 96 ? 18.463 7.853 -16.866 1.00 78.06 96 ALA A O 1
ATOM 715 N N . ILE A 1 97 ? 18.590 8.621 -14.763 1.00 77.56 97 ILE A N 1
ATOM 716 C CA . ILE A 1 97 ? 19.270 7.422 -14.237 1.00 77.56 97 ILE A CA 1
ATOM 717 C C . ILE A 1 97 ? 18.303 6.276 -13.897 1.00 77.56 97 ILE A C 1
ATOM 719 O O . ILE A 1 97 ? 18.698 5.105 -13.917 1.00 77.56 97 ILE A O 1
ATOM 723 N N . ARG A 1 98 ? 17.030 6.585 -13.611 1.00 77.38 98 ARG A N 1
ATOM 724 C CA . ARG A 1 98 ? 16.017 5.602 -13.194 1.00 77.38 98 ARG A CA 1
ATOM 725 C C . ARG A 1 98 ? 15.833 4.445 -14.196 1.00 77.38 98 ARG A C 1
ATOM 727 O O . ARG A 1 98 ? 15.859 3.303 -13.735 1.00 77.38 98 ARG A O 1
ATOM 734 N N . PRO A 1 99 ? 15.706 4.666 -15.521 1.00 81.38 99 PRO A N 1
ATOM 735 C CA . PRO A 1 99 ? 15.590 3.577 -16.494 1.00 81.38 99 PRO A CA 1
ATOM 736 C C . PRO A 1 99 ? 16.818 2.662 -16.509 1.00 81.38 99 PRO A C 1
ATOM 738 O O . PRO A 1 99 ? 16.681 1.449 -16.466 1.00 81.38 99 PRO A O 1
ATOM 741 N N . ILE A 1 100 ? 18.027 3.228 -16.446 1.00 80.69 100 ILE A N 1
ATOM 742 C CA . ILE A 1 100 ? 19.287 2.464 -16.471 1.00 80.69 100 ILE A CA 1
ATOM 743 C C . ILE A 1 100 ? 19.395 1.526 -15.255 1.00 80.69 100 ILE A C 1
ATOM 745 O O . ILE A 1 100 ? 19.917 0.408 -15.350 1.00 80.69 100 ILE A O 1
ATOM 749 N N . ARG A 1 101 ? 18.909 1.984 -14.093 1.00 81.56 101 ARG A N 1
ATOM 750 C CA . ARG A 1 101 ? 18.820 1.186 -12.863 1.00 81.56 101 ARG A CA 1
ATOM 751 C C . ARG A 1 101 ? 17.744 0.111 -12.958 1.00 81.56 101 ARG A C 1
ATOM 753 O O . ARG A 1 101 ? 18.036 -1.031 -12.616 1.00 81.56 101 ARG A O 1
ATOM 760 N N . ALA A 1 102 ? 16.553 0.452 -13.446 1.00 85.75 102 ALA A N 1
ATOM 761 C CA . ALA A 1 102 ? 15.482 -0.516 -13.673 1.00 85.75 102 ALA A CA 1
ATOM 762 C C . ALA A 1 102 ? 15.946 -1.635 -14.618 1.00 85.75 102 ALA A C 1
ATOM 764 O O . ALA A 1 102 ? 15.835 -2.807 -14.277 1.00 85.75 102 ALA A O 1
ATOM 765 N N . ASP A 1 103 ? 16.609 -1.277 -15.716 1.00 86.69 103 ASP A N 1
ATOM 766 C CA . ASP A 1 103 ? 17.191 -2.223 -16.665 1.00 86.69 103 ASP A CA 1
ATOM 767 C C . ASP A 1 103 ? 18.328 -3.056 -16.053 1.00 86.69 103 ASP A C 1
ATOM 769 O O . ASP A 1 103 ? 18.659 -4.112 -16.570 1.00 86.69 103 ASP A O 1
ATOM 773 N N . ARG A 1 104 ? 18.991 -2.590 -14.980 1.00 83.75 104 ARG A N 1
ATOM 774 C CA . ARG A 1 104 ? 20.001 -3.382 -14.240 1.00 83.75 104 ARG A CA 1
ATOM 775 C C . ARG A 1 104 ? 19.391 -4.480 -13.396 1.00 83.75 104 ARG A C 1
ATOM 777 O O . ARG A 1 104 ? 20.003 -5.524 -13.236 1.00 83.75 104 ARG A O 1
ATOM 784 N N . LEU A 1 105 ? 18.280 -4.149 -12.756 1.00 85.25 105 LEU A N 1
ATOM 785 C CA . LEU A 1 105 ? 17.605 -5.019 -11.804 1.00 85.25 105 LEU A CA 1
ATOM 786 C C . LEU A 1 105 ? 16.620 -5.954 -12.509 1.00 85.25 105 LEU A C 1
ATOM 788 O O . LEU A 1 105 ? 16.176 -6.928 -11.917 1.00 85.25 105 LEU A O 1
ATOM 792 N N . SER A 1 106 ? 16.262 -5.636 -13.754 1.00 85.88 106 SER A N 1
ATOM 793 C CA . SER A 1 106 ? 15.377 -6.447 -14.574 1.00 85.88 106 SER A CA 1
ATOM 794 C C . SER A 1 106 ? 16.057 -7.739 -15.020 1.00 85.88 106 SER A C 1
ATOM 796 O O . SER A 1 106 ? 17.123 -7.713 -15.627 1.00 85.88 106 SER A O 1
ATOM 798 N N . GLU A 1 107 ? 15.380 -8.859 -14.786 1.00 85.69 107 GLU A N 1
ATOM 799 C CA . GLU A 1 107 ? 15.785 -10.190 -15.251 1.00 85.69 107 GLU A CA 1
ATOM 800 C C . GLU A 1 107 ? 15.481 -10.419 -16.743 1.00 85.69 107 GLU A C 1
ATOM 802 O O . GLU A 1 107 ? 15.926 -11.404 -17.323 1.00 85.69 107 GLU A O 1
ATOM 807 N N . THR A 1 108 ? 14.731 -9.521 -17.397 1.00 85.38 108 THR A N 1
ATOM 808 C CA . THR A 1 108 ? 14.361 -9.661 -18.817 1.00 85.38 108 THR A CA 1
ATOM 809 C C . THR A 1 108 ? 15.393 -9.052 -19.769 1.00 85.38 108 THR A C 1
ATOM 811 O O . THR A 1 108 ? 15.089 -8.844 -20.941 1.00 85.38 108 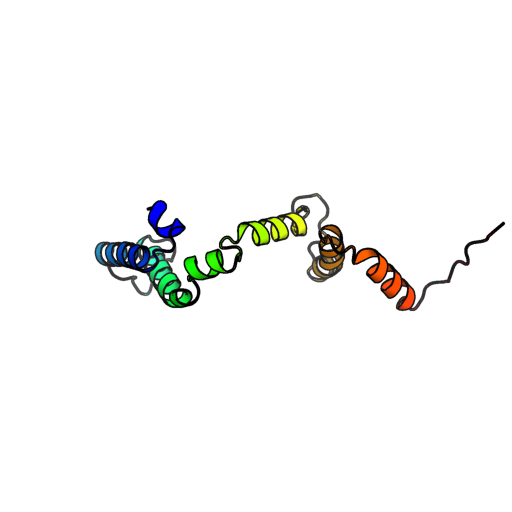THR A O 1
ATOM 814 N N . GLU A 1 109 ? 16.579 -8.702 -19.262 1.00 76.44 109 GLU A N 1
ATOM 815 C CA . GLU A 1 109 ? 17.722 -8.165 -20.017 1.00 76.44 109 GLU A CA 1
ATOM 816 C C . GLU A 1 109 ? 17.366 -7.085 -21.074 1.00 76.44 109 GLU A C 1
ATOM 818 O O . GLU A 1 109 ? 17.844 -7.130 -22.212 1.00 76.44 109 GLU A O 1
ATOM 823 N N . PRO A 1 110 ? 16.566 -6.046 -20.738 1.00 80.88 110 PRO A N 1
ATOM 824 C CA . PRO A 1 110 ? 16.147 -5.022 -21.709 1.00 80.88 110 PRO A CA 1
ATOM 825 C C . PRO A 1 110 ? 17.308 -4.133 -22.198 1.00 80.88 110 PRO A C 1
ATOM 827 O O . PRO A 1 110 ? 17.164 -3.355 -23.146 1.00 80.88 110 PRO A O 1
ATOM 830 N N . ARG A 1 111 ? 18.478 -4.255 -21.560 1.00 80.12 111 ARG A N 1
ATOM 831 C CA . ARG A 1 111 ? 19.667 -3.417 -21.748 1.00 80.12 111 ARG A CA 1
ATOM 832 C C . ARG A 1 111 ? 20.190 -3.410 -23.172 1.00 80.12 111 ARG A C 1
ATOM 834 O O . ARG A 1 111 ? 20.556 -2.346 -23.665 1.00 80.12 111 ARG A O 1
ATOM 841 N N . ALA A 1 112 ? 20.252 -4.571 -23.820 1.00 81.06 112 ALA A N 1
ATOM 842 C CA . ALA A 1 112 ? 20.762 -4.670 -25.186 1.00 81.06 112 ALA A CA 1
ATOM 843 C C . ALA A 1 112 ? 19.904 -3.821 -26.138 1.00 81.06 112 ALA A C 1
ATOM 845 O O . ALA A 1 112 ? 20.409 -2.896 -26.775 1.00 81.06 112 ALA A O 1
ATOM 846 N N . ALA A 1 113 ? 18.585 -4.030 -26.095 1.00 82.38 113 ALA A N 1
ATOM 847 C CA . ALA A 1 113 ? 17.622 -3.279 -26.892 1.00 82.38 113 ALA A CA 1
ATOM 848 C C . ALA A 1 113 ? 17.606 -1.775 -26.561 1.00 82.38 113 ALA A C 1
ATOM 850 O O . ALA A 1 113 ? 17.371 -0.948 -27.443 1.00 82.38 113 ALA A O 1
ATOM 851 N N . PHE A 1 114 ? 17.854 -1.390 -25.303 1.00 81.25 114 PHE A N 1
ATOM 852 C CA . PHE A 1 114 ? 18.017 0.018 -24.933 1.00 81.25 114 PHE A CA 1
ATOM 853 C C . PHE A 1 114 ? 19.225 0.655 -25.633 1.00 81.25 114 PHE A C 1
ATOM 855 O O . PHE A 1 114 ? 19.096 1.736 -26.213 1.00 81.25 114 PHE A O 1
ATOM 862 N N . TRP A 1 115 ? 20.390 -0.002 -25.608 1.00 82.19 115 TRP A N 1
ATOM 863 C CA . TRP A 1 115 ? 21.601 0.519 -26.246 1.00 82.19 115 TRP A CA 1
ATOM 864 C C . TRP A 1 115 ? 21.493 0.561 -27.770 1.00 82.19 115 TRP A C 1
ATOM 866 O O . TRP A 1 115 ? 21.961 1.529 -28.369 1.00 82.19 115 TRP A O 1
ATOM 876 N N . ASP A 1 116 ? 20.834 -0.421 -28.387 1.00 84.69 116 ASP A N 1
ATOM 877 C CA . ASP A 1 116 ? 20.530 -0.417 -29.823 1.00 84.69 116 ASP A CA 1
ATOM 878 C C . ASP A 1 116 ? 19.676 0.792 -30.200 1.00 84.69 116 ASP A C 1
ATOM 880 O O . ASP A 1 116 ? 20.107 1.649 -30.972 1.00 84.69 116 ASP A O 1
ATOM 884 N N . ARG A 1 117 ? 18.530 0.953 -29.531 1.00 83.62 117 ARG A N 1
ATOM 885 C CA . ARG A 1 117 ? 17.615 2.077 -29.756 1.00 83.62 117 ARG A CA 1
ATOM 886 C C . ARG A 1 117 ? 18.288 3.425 -29.507 1.00 83.62 117 ARG A C 1
ATOM 888 O O . ARG A 1 117 ? 18.033 4.396 -30.216 1.00 83.62 117 ARG A O 1
ATOM 895 N N . ARG A 1 118 ? 19.153 3.516 -28.494 1.00 78.88 118 ARG A N 1
ATOM 896 C CA . ARG A 1 118 ? 19.901 4.744 -28.195 1.00 78.88 118 ARG A CA 1
ATOM 897 C C . ARG A 1 118 ? 20.923 5.062 -29.285 1.00 78.88 118 ARG A C 1
ATOM 899 O O . ARG A 1 118 ? 21.118 6.239 -29.570 1.00 78.88 118 ARG A O 1
ATOM 906 N N . ARG A 1 119 ? 21.587 4.060 -29.867 1.00 80.25 119 ARG A N 1
ATOM 907 C CA . ARG A 1 119 ? 22.497 4.260 -31.007 1.00 80.25 119 ARG A CA 1
ATOM 908 C C . ARG A 1 119 ? 21.741 4.736 -32.242 1.00 80.25 119 ARG A C 1
ATOM 910 O O . ARG A 1 119 ? 22.179 5.688 -32.872 1.00 80.25 119 ARG A O 1
ATOM 917 N N . GLU A 1 120 ? 20.604 4.119 -32.544 1.00 82.81 120 GLU A N 1
ATOM 918 C CA . GLU A 1 120 ? 19.779 4.456 -33.711 1.00 82.81 120 GLU A CA 1
ATOM 919 C C . GLU A 1 120 ? 19.215 5.881 -33.650 1.00 82.81 120 GLU A C 1
ATOM 921 O O . GLU A 1 120 ? 19.158 6.569 -34.664 1.00 82.81 120 GLU A O 1
ATOM 926 N N . ASN A 1 121 ? 18.842 6.346 -32.454 1.00 79.94 121 ASN A N 1
ATOM 927 C CA . ASN A 1 121 ? 18.244 7.668 -32.248 1.00 79.94 121 ASN A CA 1
ATOM 928 C C . ASN A 1 121 ? 19.258 8.759 -31.859 1.00 79.94 121 ASN A C 1
ATOM 930 O O . ASN A 1 121 ? 18.864 9.873 -31.513 1.00 79.94 121 ASN A O 1
ATOM 934 N N . GLN A 1 122 ? 20.562 8.463 -31.869 1.00 76.81 122 GLN A N 1
ATOM 935 C CA . GLN A 1 122 ? 21.589 9.471 -31.610 1.00 76.81 122 GLN A CA 1
ATOM 936 C C . GLN A 1 122 ? 21.777 10.374 -32.831 1.00 76.81 122 GLN A C 1
ATOM 938 O O . GLN A 1 122 ? 22.531 10.070 -33.755 1.00 76.81 122 GLN A O 1
ATOM 943 N N . THR A 1 123 ? 21.147 11.541 -32.802 1.00 68.44 123 THR A N 1
ATOM 944 C CA . THR A 1 123 ? 21.394 12.593 -33.788 1.00 68.44 123 THR A CA 1
ATOM 945 C C . THR A 1 123 ? 22.618 13.404 -33.357 1.00 68.44 123 THR A C 1
ATOM 947 O O . THR A 1 123 ? 22.562 14.144 -32.378 1.00 68.44 123 THR A O 1
ATOM 950 N N . GLY A 1 124 ? 23.745 13.242 -34.064 1.00 67.81 124 GLY A N 1
ATOM 951 C CA . GLY A 1 124 ? 24.958 14.056 -33.867 1.00 67.81 124 GLY A CA 1
ATOM 952 C C . GLY A 1 124 ? 26.270 13.310 -33.576 1.00 67.81 124 GLY A C 1
ATOM 953 O O . GLY A 1 124 ? 27.277 13.961 -33.309 1.00 67.81 124 GLY A O 1
ATOM 954 N N . GLY A 1 125 ? 26.309 11.974 -33.636 1.00 59.62 125 GLY A N 1
ATOM 955 C CA . GLY A 1 125 ? 27.538 11.193 -33.433 1.00 59.62 125 GLY A CA 1
ATOM 956 C C . GLY A 1 125 ? 28.239 10.796 -34.738 1.00 59.62 125 GLY A C 1
ATOM 957 O O . GLY A 1 125 ? 27.614 10.262 -35.652 1.00 59.62 125 GLY A O 1
ATOM 958 N N . ARG A 1 126 ? 29.562 10.995 -34.826 1.00 57.75 126 ARG A N 1
ATOM 959 C CA . ARG A 1 126 ? 30.391 10.440 -35.911 1.00 57.75 126 ARG A CA 1
ATOM 960 C C . ARG A 1 126 ? 30.461 8.920 -35.741 1.00 57.75 126 ARG A C 1
ATOM 962 O O . ARG A 1 126 ? 31.039 8.445 -34.767 1.00 57.75 126 ARG A O 1
ATOM 969 N N . ILE A 1 127 ? 29.896 8.165 -36.686 1.00 58.00 127 ILE A N 1
ATOM 970 C CA . ILE A 1 127 ? 30.004 6.700 -36.734 1.00 58.00 127 ILE A CA 1
ATOM 971 C C . ILE A 1 127 ? 31.489 6.348 -36.880 1.00 58.00 127 ILE A C 1
ATOM 973 O O . ILE A 1 127 ? 32.063 6.484 -37.963 1.00 58.00 127 ILE A O 1
ATOM 977 N N . GLN A 1 128 ? 32.139 5.926 -35.796 1.00 57.66 128 GLN A N 1
ATOM 978 C CA . GLN A 1 128 ? 33.447 5.295 -35.909 1.00 57.66 128 GLN A CA 1
ATOM 979 C C . GLN A 1 128 ? 33.220 3.887 -36.449 1.00 57.66 128 GLN A C 1
ATOM 981 O O . GLN A 1 128 ? 32.783 2.994 -35.728 1.00 57.66 128 GLN A O 1
ATOM 986 N N . LYS A 1 129 ? 33.467 3.706 -37.751 1.00 49.12 129 LYS A N 1
ATOM 987 C CA . LYS A 1 129 ? 33.601 2.372 -38.333 1.00 49.12 129 LYS A CA 1
ATOM 988 C C . LYS A 1 129 ? 34.745 1.686 -37.592 1.00 49.12 129 LYS A C 1
ATOM 990 O O . LYS A 1 129 ? 35.872 2.173 -37.639 1.00 49.12 129 LYS A O 1
ATOM 995 N N . SER A 1 130 ? 34.449 0.590 -36.899 1.00 53.88 130 SER A N 1
ATOM 996 C CA . SER A 1 130 ? 35.477 -0.310 -36.390 1.00 53.88 130 SER A CA 1
ATOM 997 C C . SER A 1 130 ? 36.364 -0.720 -37.566 1.00 53.88 130 SER A C 1
ATOM 999 O O . SER A 1 130 ? 35.864 -1.310 -38.528 1.00 53.88 130 SER A O 1
ATOM 1001 N N . LEU A 1 131 ? 37.650 -0.367 -37.527 1.00 43.28 131 LEU A N 1
ATOM 1002 C CA . LEU A 1 131 ? 38.624 -0.925 -38.455 1.00 43.28 131 LEU A CA 1
ATOM 1003 C C . LEU A 1 131 ? 38.749 -2.418 -38.139 1.00 43.28 131 LEU A C 1
ATOM 1005 O O . LEU A 1 131 ? 39.237 -2.788 -37.076 1.00 43.28 131 LEU A O 1
ATOM 1009 N N . ALA A 1 132 ? 38.279 -3.256 -39.057 1.00 43.41 132 ALA A N 1
ATOM 1010 C CA . ALA A 1 132 ? 38.771 -4.615 -39.175 1.00 43.41 132 ALA A CA 1
ATOM 1011 C C . ALA A 1 132 ? 40.068 -4.561 -39.995 1.00 43.41 132 ALA A C 1
ATOM 1013 O O . ALA A 1 132 ? 40.020 -4.210 -41.176 1.00 43.41 132 ALA A O 1
ATOM 1014 N N . ALA A 1 133 ? 41.194 -4.855 -39.346 1.00 39.31 133 ALA A N 1
ATOM 1015 C CA . ALA A 1 133 ? 42.428 -5.390 -39.923 1.00 39.31 133 ALA A CA 1
ATOM 1016 C C . ALA A 1 133 ? 43.266 -5.986 -38.786 1.00 39.31 133 ALA A C 1
ATOM 1018 O O . ALA A 1 133 ? 43.522 -5.242 -37.811 1.00 39.31 133 ALA A O 1
#

Secondary structure (DSSP, 8-state):
-HHHHHTT-HHHHHHHHHHHHHHH-PPPTT--TTSHHHHHHHHHHHHHHHGGG--HHHHHHTT---STHHHHHHHHHHTTTTTSS----SHHHHHHHHHHHHHHH-TT-THHHHHHHHHHT-TT---------